Protein AF-A0A7S0JH85-F1 (afdb_monomer)

Organism: NCBI:txid127549

Structure (mmCIF, N/CA/C/O backbone):
data_AF-A0A7S0JH85-F1
#
_entry.id   AF-A0A7S0JH85-F1
#
loop_
_atom_site.group_PDB
_atom_site.id
_atom_site.type_symbol
_atom_site.label_atom_id
_atom_site.label_alt_id
_atom_site.label_comp_id
_atom_site.label_asym_id
_atom_site.label_entity_id
_atom_site.label_seq_id
_atom_site.pdbx_PDB_ins_code
_atom_site.Cartn_x
_atom_site.Cartn_y
_atom_site.Cartn_z
_atom_site.occupancy
_atom_site.B_iso_or_equiv
_atom_site.auth_seq_id
_atom_site.auth_comp_id
_atom_site.auth_asym_id
_atom_site.auth_atom_id
_atom_site.pdbx_PDB_model_num
ATOM 1 N N . ARG A 1 1 ? -3.387 9.443 14.730 1.00 64.81 1 ARG A N 1
ATOM 2 C CA . ARG A 1 1 ? -4.114 9.733 15.995 1.00 64.81 1 ARG A CA 1
ATOM 3 C C . ARG A 1 1 ? -5.552 10.232 15.793 1.00 64.81 1 ARG A C 1
ATOM 5 O O . ARG A 1 1 ? -6.360 9.932 16.650 1.00 64.81 1 ARG A O 1
ATOM 12 N N . HIS A 1 2 ? -5.902 10.907 14.689 1.00 88.00 2 HIS A N 1
ATOM 13 C CA . HIS A 1 2 ? -7.275 11.400 14.441 1.00 88.00 2 HIS A CA 1
ATOM 14 C C . HIS A 1 2 ? -8.181 10.456 13.622 1.00 88.00 2 HIS A C 1
ATOM 16 O O . HIS A 1 2 ? -9.340 10.767 13.388 1.00 88.00 2 HIS A O 1
ATOM 22 N N . SER A 1 3 ? -7.652 9.319 13.161 1.00 89.62 3 SER A N 1
ATOM 23 C CA . SER A 1 3 ? -8.393 8.359 12.336 1.00 89.62 3 SER A CA 1
ATOM 24 C C . SER A 1 3 ? -9.343 7.505 13.185 1.00 89.62 3 SER A C 1
ATOM 26 O O . SER A 1 3 ? -8.912 6.904 14.175 1.00 89.62 3 SER A O 1
ATOM 28 N N . THR A 1 4 ? -10.602 7.448 12.749 1.00 94.06 4 THR A N 1
ATOM 29 C CA . THR A 1 4 ? -11.717 6.650 13.294 1.00 94.06 4 THR A CA 1
ATOM 30 C C . THR A 1 4 ? -12.152 5.597 12.272 1.00 94.06 4 THR A C 1
ATOM 32 O O . THR A 1 4 ? -11.735 5.679 11.121 1.00 94.06 4 THR A O 1
ATOM 35 N N . SER A 1 5 ? -13.047 4.676 12.631 1.00 95.12 5 SER A N 1
ATOM 36 C CA . SER A 1 5 ? -13.621 3.682 11.705 1.00 95.12 5 SER A CA 1
ATOM 37 C C . SER A 1 5 ? -14.333 4.282 10.483 1.00 95.12 5 SER A C 1
ATOM 39 O O . SER A 1 5 ? -14.427 3.643 9.442 1.00 95.12 5 SER A O 1
ATOM 41 N N . ARG A 1 6 ? -14.770 5.547 10.553 1.00 94.88 6 ARG A N 1
ATOM 42 C CA . ARG A 1 6 ? -15.399 6.274 9.429 1.00 94.88 6 ARG A CA 1
ATOM 43 C C . ARG A 1 6 ? -14.427 7.139 8.626 1.00 94.88 6 ARG A C 1
ATOM 45 O O . ARG A 1 6 ? -14.852 7.956 7.812 1.00 94.88 6 ARG A O 1
ATOM 52 N N . SER A 1 7 ? -13.131 7.037 8.900 1.00 96.06 7 SER A N 1
ATOM 53 C CA . SER A 1 7 ? -12.107 7.784 8.175 1.00 96.06 7 SER A CA 1
ATOM 54 C C . SER A 1 7 ? -11.662 7.028 6.922 1.00 96.06 7 SER A C 1
ATOM 56 O O . SER A 1 7 ? -11.563 5.805 6.933 1.00 96.06 7 SER A O 1
ATOM 58 N N . LEU A 1 8 ? -11.317 7.773 5.871 1.00 95.75 8 LEU A N 1
ATOM 59 C CA . LEU A 1 8 ? -10.514 7.282 4.752 1.00 95.75 8 LEU A CA 1
ATOM 60 C C . LEU A 1 8 ? -9.065 7.714 4.985 1.00 95.75 8 LEU A C 1
ATOM 62 O O . LEU A 1 8 ? -8.795 8.898 5.187 1.00 95.75 8 LEU A O 1
ATOM 66 N N . CYS A 1 9 ? -8.139 6.764 5.004 1.00 95.12 9 CYS A N 1
ATOM 67 C CA . CYS A 1 9 ? -6.714 7.015 5.192 1.00 95.12 9 CYS A CA 1
ATOM 68 C C . CYS A 1 9 ? -5.967 6.704 3.896 1.00 95.12 9 CYS A C 1
ATOM 70 O O . CYS A 1 9 ? -5.979 5.567 3.434 1.00 95.12 9 CYS A O 1
ATOM 72 N N . LEU A 1 10 ? -5.313 7.717 3.330 1.00 94.38 10 LEU A N 1
ATOM 73 C CA . LEU A 1 10 ? -4.446 7.575 2.165 1.00 94.38 10 LEU A CA 1
ATOM 74 C C . LEU A 1 10 ? -2.996 7.605 2.643 1.00 94.38 10 LEU A C 1
ATOM 76 O O . LEU A 1 10 ? -2.580 8.558 3.305 1.00 94.38 10 LEU A O 1
ATOM 80 N N . VAL A 1 11 ? -2.252 6.548 2.346 1.00 92.19 11 VAL A N 1
ATOM 81 C CA . VAL A 1 11 ? -0.827 6.424 2.650 1.00 92.19 11 VAL A CA 1
ATOM 82 C C . VAL A 1 11 ? -0.106 6.292 1.322 1.00 92.19 11 VAL A C 1
ATOM 84 O O . VAL A 1 11 ? -0.283 5.296 0.630 1.00 92.19 11 VAL A O 1
ATOM 87 N N . ASP A 1 12 ? 0.692 7.289 0.967 1.00 89.75 12 ASP A N 1
ATOM 88 C CA . ASP A 1 12 ? 1.461 7.286 -0.274 1.00 89.75 12 ASP A CA 1
ATOM 89 C C . ASP A 1 12 ? 2.948 7.462 0.031 1.00 89.75 12 ASP A C 1
ATOM 91 O O . ASP A 1 12 ? 3.313 8.250 0.908 1.00 89.75 12 ASP A O 1
ATOM 95 N N . GLU A 1 13 ? 3.783 6.672 -0.644 1.00 76.38 13 GLU A N 1
ATOM 96 C CA . GLU A 1 13 ? 5.252 6.712 -0.586 1.00 76.38 13 GLU A CA 1
ATOM 97 C C . GLU A 1 13 ? 5.838 6.893 0.828 1.00 76.38 13 GLU A C 1
ATOM 99 O O . GLU A 1 13 ? 6.707 7.727 1.109 1.00 76.38 13 GLU A O 1
ATOM 104 N N . PHE A 1 14 ? 5.341 6.075 1.749 1.00 72.75 14 PHE A N 1
ATOM 105 C CA . PHE A 1 14 ? 5.703 6.129 3.157 1.00 72.75 14 PHE A CA 1
ATOM 106 C C . PHE A 1 14 ? 7.196 5.835 3.381 1.00 72.75 14 PHE A C 1
ATOM 108 O O . PHE A 1 14 ? 7.722 4.847 2.878 1.00 72.75 14 PHE A O 1
ATOM 115 N N . GLY A 1 15 ? 7.884 6.669 4.169 1.00 65.06 15 GLY A N 1
ATOM 116 C CA . GLY A 1 15 ? 9.305 6.470 4.492 1.00 65.06 15 GLY A CA 1
ATOM 117 C C . GLY A 1 15 ? 10.301 7.032 3.470 1.00 65.06 15 GLY A C 1
ATOM 118 O O . GLY A 1 15 ? 11.495 6.744 3.581 1.00 65.06 15 GLY A O 1
ATOM 119 N N . LYS A 1 16 ? 9.856 7.863 2.514 1.00 74.25 16 LYS A N 1
ATOM 120 C CA . LYS A 1 16 ? 10.759 8.652 1.656 1.00 74.25 16 LYS A CA 1
ATOM 121 C C . LYS A 1 16 ? 11.847 9.353 2.484 1.00 74.25 16 LYS A C 1
ATOM 123 O O . LYS A 1 16 ? 11.552 10.010 3.477 1.00 74.25 16 LYS A O 1
ATOM 128 N N . GLY A 1 17 ? 13.108 9.203 2.069 1.00 74.75 17 GLY A N 1
ATOM 129 C CA . GLY A 1 17 ? 14.274 9.788 2.748 1.00 74.75 17 GLY A CA 1
ATOM 130 C C . GLY A 1 17 ? 14.852 8.962 3.906 1.00 74.75 17 GLY A C 1
ATOM 131 O O . GLY A 1 17 ? 15.820 9.398 4.522 1.00 74.75 17 GLY A O 1
ATOM 132 N N . THR A 1 18 ? 14.302 7.778 4.190 1.00 80.25 18 THR A N 1
ATOM 133 C CA . THR A 1 18 ? 14.848 6.822 5.173 1.00 80.25 18 THR A CA 1
ATOM 134 C C . THR A 1 18 ? 15.482 5.630 4.446 1.00 80.25 18 THR A C 1
ATOM 136 O O . THR A 1 18 ? 15.226 5.416 3.260 1.00 80.25 18 THR A O 1
ATOM 139 N N . ASN A 1 19 ? 16.307 4.833 5.132 1.00 87.06 19 ASN A N 1
ATOM 140 C CA . ASN A 1 19 ? 16.777 3.559 4.591 1.00 87.06 19 ASN A CA 1
ATOM 141 C C . ASN A 1 19 ? 15.581 2.644 4.252 1.00 87.06 19 ASN A C 1
ATOM 143 O O . ASN A 1 19 ? 14.567 2.649 4.952 1.00 87.06 19 ASN A O 1
ATOM 147 N N . ALA A 1 20 ? 15.703 1.830 3.202 1.00 85.88 20 ALA A N 1
ATOM 148 C CA . ALA A 1 20 ? 14.630 0.965 2.714 1.00 85.88 20 ALA A CA 1
ATOM 149 C C . ALA A 1 20 ? 14.095 0.016 3.801 1.00 85.88 20 ALA A C 1
ATOM 151 O O . ALA A 1 20 ? 12.885 -0.146 3.938 1.00 85.88 20 ALA A O 1
ATOM 152 N N . GLN A 1 21 ? 14.982 -0.558 4.621 1.00 88.75 21 GLN A N 1
ATOM 153 C CA . GLN A 1 21 ? 14.594 -1.451 5.721 1.00 88.75 21 GLN A CA 1
ATOM 154 C C . GLN A 1 21 ? 13.742 -0.744 6.783 1.00 88.75 21 GLN A C 1
ATOM 156 O O . GLN A 1 21 ? 12.753 -1.303 7.265 1.00 88.75 21 GLN A O 1
ATOM 161 N N . ASP A 1 22 ? 14.080 0.502 7.107 1.00 90.00 22 ASP A N 1
ATOM 162 C CA . ASP A 1 22 ? 13.313 1.307 8.056 1.00 90.00 22 ASP A CA 1
ATOM 163 C C . ASP A 1 22 ? 11.961 1.701 7.453 1.00 90.00 22 ASP A C 1
ATOM 165 O O . ASP A 1 22 ? 10.935 1.611 8.127 1.00 90.00 22 ASP A O 1
A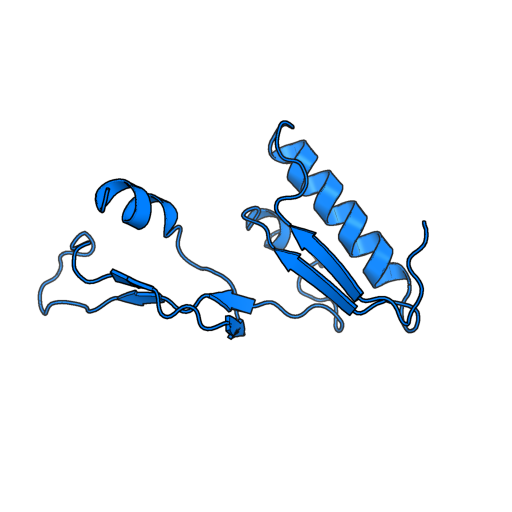TOM 169 N N . GLY A 1 23 ? 11.934 2.058 6.164 1.00 90.94 23 GLY A N 1
ATOM 170 C CA . GLY A 1 23 ? 10.705 2.346 5.421 1.00 90.94 23 GLY A CA 1
ATOM 171 C C . GLY A 1 23 ? 9.732 1.163 5.413 1.00 90.94 23 GLY A C 1
ATOM 172 O O . GLY A 1 23 ? 8.562 1.328 5.771 1.00 90.94 23 GLY A O 1
ATOM 173 N N . ILE A 1 24 ? 10.225 -0.040 5.095 1.00 91.69 24 ILE A N 1
ATOM 174 C CA . ILE A 1 24 ? 9.452 -1.292 5.149 1.00 91.69 24 ILE A CA 1
ATOM 175 C C . ILE A 1 24 ? 8.922 -1.527 6.565 1.00 91.69 24 ILE A C 1
ATOM 177 O O . ILE A 1 24 ? 7.728 -1.771 6.746 1.00 91.69 24 ILE A O 1
ATOM 181 N N . SER A 1 25 ? 9.790 -1.427 7.574 1.00 91.50 25 SER A N 1
ATOM 182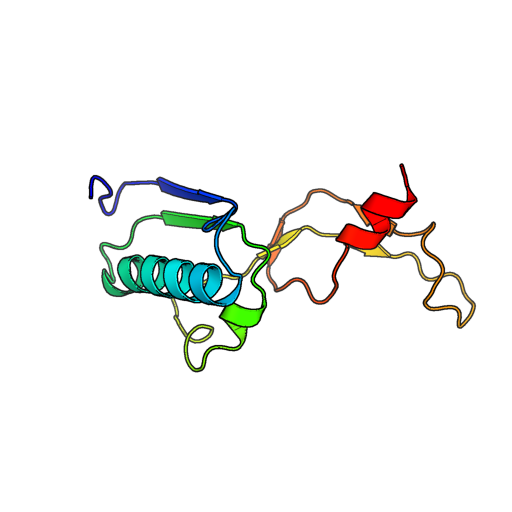 C CA . SER A 1 25 ? 9.433 -1.685 8.973 1.00 91.50 25 SER A CA 1
ATOM 183 C C . SER A 1 25 ? 8.364 -0.717 9.476 1.00 91.50 25 SER A C 1
ATOM 185 O O . SER A 1 25 ? 7.397 -1.127 10.123 1.00 91.50 25 SER A O 1
ATOM 187 N N . MET A 1 26 ? 8.497 0.565 9.141 1.00 91.62 26 MET A N 1
ATOM 188 C CA . MET A 1 26 ? 7.555 1.603 9.539 1.00 91.62 26 MET A CA 1
ATOM 189 C C . MET A 1 26 ? 6.204 1.411 8.838 1.00 91.62 26 MET A C 1
ATOM 191 O O . MET A 1 26 ? 5.162 1.519 9.489 1.00 91.62 26 MET A O 1
ATOM 195 N N . LEU A 1 27 ? 6.198 1.093 7.536 1.00 92.69 27 LEU A N 1
ATOM 196 C CA . LEU A 1 27 ? 4.966 0.817 6.791 1.00 92.69 27 LEU A CA 1
ATOM 197 C C . LEU A 1 27 ? 4.263 -0.434 7.330 1.00 92.69 27 LEU A C 1
ATOM 199 O O . LEU A 1 27 ? 3.058 -0.402 7.578 1.00 92.69 27 LEU A O 1
ATOM 203 N N . HIS A 1 28 ? 5.014 -1.507 7.584 1.00 93.38 28 HIS A N 1
ATOM 204 C CA . HIS A 1 28 ? 4.499 -2.734 8.187 1.00 93.38 28 HIS A CA 1
ATOM 205 C C . HIS A 1 28 ? 3.848 -2.467 9.547 1.00 93.38 28 HIS A C 1
ATOM 207 O O . HIS A 1 28 ? 2.719 -2.894 9.793 1.00 93.38 28 HIS A O 1
ATOM 213 N N . ALA A 1 29 ? 4.525 -1.722 10.424 1.00 93.25 29 ALA A N 1
ATOM 214 C CA . ALA A 1 29 ? 3.984 -1.340 11.724 1.00 93.25 29 ALA A CA 1
ATOM 215 C C . ALA A 1 29 ? 2.718 -0.476 11.588 1.00 93.25 29 ALA A C 1
ATOM 217 O O . ALA A 1 29 ? 1.742 -0.696 12.303 1.00 93.25 29 ALA A O 1
ATOM 218 N N . CYS A 1 30 ? 2.706 0.468 10.644 1.00 93.44 30 CYS A N 1
ATOM 219 C CA . CYS A 1 30 ? 1.561 1.333 10.370 1.00 93.44 30 CYS A CA 1
ATOM 220 C C . CYS A 1 30 ? 0.330 0.534 9.911 1.00 93.44 30 CYS A C 1
ATOM 222 O O . CYS A 1 30 ? -0.758 0.697 10.464 1.00 93.44 30 CYS A O 1
ATOM 224 N N . LEU A 1 31 ? 0.497 -0.371 8.944 1.00 94.19 31 LEU A N 1
ATOM 225 C CA . LEU A 1 31 ? -0.599 -1.191 8.427 1.00 94.19 31 LEU A CA 1
ATOM 226 C C . LEU A 1 31 ? -1.108 -2.180 9.477 1.00 94.19 31 LEU A C 1
ATOM 228 O O . LEU A 1 31 ? -2.317 -2.281 9.671 1.00 94.19 31 LEU A O 1
ATOM 232 N N . ASN A 1 32 ? -0.213 -2.827 10.229 1.00 93.75 32 ASN A N 1
ATOM 233 C CA . ASN A 1 32 ? -0.616 -3.686 11.346 1.00 93.75 32 ASN A CA 1
ATOM 234 C C . ASN A 1 32 ? -1.353 -2.914 12.444 1.00 93.75 32 ASN A C 1
ATOM 236 O O . ASN A 1 32 ? -2.281 -3.449 13.045 1.00 93.75 32 ASN A O 1
ATOM 240 N N . HIS A 1 33 ? -0.995 -1.651 12.690 1.00 94.00 33 HIS A N 1
ATOM 241 C CA . HIS A 1 33 ? -1.723 -0.800 13.631 1.00 94.00 33 HIS A CA 1
ATOM 242 C C . HIS A 1 33 ? -3.164 -0.525 13.183 1.00 94.00 33 HIS A C 1
ATOM 244 O O . HIS A 1 33 ? -4.046 -0.374 14.027 1.00 94.00 33 HIS A O 1
ATOM 250 N N . PHE A 1 34 ? -3.428 -0.436 11.878 1.00 94.69 34 PHE A N 1
ATOM 251 C CA . PHE A 1 34 ? -4.795 -0.313 11.365 1.00 94.69 34 PHE A CA 1
ATOM 252 C C . PHE A 1 34 ? -5.532 -1.651 11.394 1.00 94.69 34 PHE A C 1
ATOM 254 O O . PHE A 1 34 ? -6.607 -1.721 11.983 1.00 94.69 34 PHE A O 1
ATOM 261 N N . LEU A 1 35 ? -4.922 -2.711 10.859 1.00 92.81 35 LEU A N 1
ATOM 262 C CA . LEU A 1 35 ? -5.495 -4.062 10.841 1.00 92.81 35 LEU A CA 1
ATOM 263 C C . LEU A 1 35 ? -5.835 -4.567 12.252 1.00 92.81 35 LEU A C 1
ATOM 26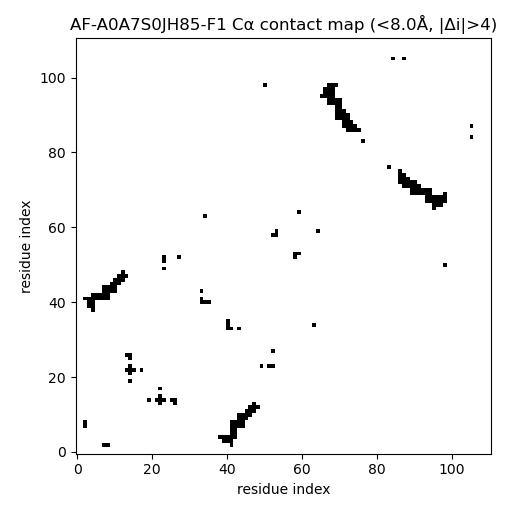5 O O . LEU A 1 35 ? -6.885 -5.163 12.471 1.00 92.81 35 LEU A O 1
ATOM 269 N N . GLY A 1 36 ? -4.991 -4.261 13.241 1.00 92.81 36 GLY A N 1
ATOM 270 C CA . GLY A 1 36 ? -5.209 -4.618 14.644 1.00 92.81 36 GLY A CA 1
ATOM 271 C C . GLY A 1 36 ? -6.426 -3.954 15.297 1.00 92.81 36 GLY A C 1
ATOM 272 O O . GLY A 1 36 ? -6.773 -4.313 16.420 1.00 92.81 36 GLY A O 1
ATOM 273 N N . ARG A 1 37 ? -7.094 -3.005 14.626 1.00 93.38 37 ARG A N 1
ATOM 274 C CA . ARG A 1 37 ? -8.350 -2.406 15.107 1.00 93.38 37 ARG A CA 1
ATOM 275 C C . ARG A 1 37 ? -9.582 -3.255 14.799 1.00 93.38 37 ARG A C 1
ATOM 277 O O . ARG A 1 37 ? -10.653 -2.931 15.304 1.00 93.38 37 ARG A O 1
ATOM 284 N N . GLY A 1 38 ? -9.450 -4.316 13.999 1.00 92.00 38 GLY A N 1
ATOM 285 C CA . GLY A 1 38 ? -10.559 -5.210 13.665 1.00 92.00 38 GLY A CA 1
ATOM 286 C C . GLY A 1 38 ? -11.698 -4.458 12.981 1.00 92.00 38 GLY A C 1
ATOM 287 O O . GLY A 1 38 ? -11.482 -3.820 11.954 1.00 92.00 38 GLY A O 1
ATOM 288 N N . ASP A 1 39 ? -12.894 -4.509 13.558 1.00 91.94 39 ASP A N 1
ATOM 289 C CA . ASP A 1 39 ? -14.089 -3.856 13.003 1.00 91.94 39 ASP A CA 1
ATOM 290 C C . ASP A 1 39 ? -14.014 -2.319 13.050 1.00 91.94 39 ASP A C 1
ATOM 292 O O . ASP A 1 39 ? -14.706 -1.635 12.301 1.00 91.94 39 ASP A O 1
ATOM 296 N N . GLU A 1 40 ? -13.122 -1.761 13.875 1.00 94.50 40 GLU A N 1
ATOM 297 C CA . GLU A 1 40 ? -12.868 -0.319 13.941 1.00 94.50 40 GLU A CA 1
ATOM 298 C C . GLU A 1 40 ? -11.751 0.139 12.981 1.00 94.50 40 GLU A C 1
ATOM 300 O O . GLU A 1 40 ? -11.260 1.276 13.063 1.00 94.50 40 GLU A O 1
ATOM 305 N N . CYS A 1 41 ? -11.300 -0.742 12.083 1.00 94.25 41 CYS A N 1
ATOM 306 C CA . CYS A 1 41 ? -10.324 -0.400 11.058 1.00 94.25 41 CYS A CA 1
ATOM 307 C C . CYS A 1 41 ? -10.949 0.577 10.038 1.00 94.25 41 CYS A C 1
ATOM 309 O O . CYS A 1 41 ? -12.001 0.283 9.471 1.00 94.25 41 CYS A O 1
ATOM 311 N N . PRO A 1 42 ? -10.334 1.749 9.788 1.00 95.44 42 PRO A N 1
ATOM 312 C CA . PRO A 1 42 ? -10.762 2.634 8.707 1.00 95.44 42 PRO A CA 1
ATOM 313 C C . PRO A 1 42 ? -10.537 1.988 7.336 1.00 95.44 42 PRO A C 1
ATOM 315 O O . PRO A 1 42 ? -9.746 1.058 7.188 1.00 95.44 42 PRO A O 1
ATOM 318 N N . ILE A 1 43 ? -11.113 2.585 6.293 1.00 95.31 43 ILE A N 1
ATOM 319 C CA . ILE A 1 43 ? -10.679 2.286 4.926 1.00 95.31 43 ILE A CA 1
ATOM 320 C C . ILE A 1 43 ? -9.274 2.871 4.746 1.00 95.31 43 ILE A C 1
ATOM 322 O O . ILE A 1 43 ? -9.080 4.084 4.875 1.00 95.31 43 ILE A O 1
ATOM 326 N N . VAL A 1 44 ? -8.295 2.017 4.448 1.00 95.50 44 VAL A N 1
ATOM 327 C CA . VAL A 1 44 ? -6.905 2.414 4.197 1.00 95.50 44 VAL A CA 1
ATOM 328 C C . VAL A 1 44 ? -6.533 2.071 2.761 1.00 95.50 44 VAL A C 1
ATOM 330 O O . VAL A 1 44 ? -6.592 0.909 2.368 1.00 95.50 44 VAL A O 1
ATOM 333 N N . LEU A 1 45 ? -6.109 3.074 1.994 1.00 95.31 45 LEU A N 1
ATOM 334 C CA . LEU A 1 45 ? -5.447 2.881 0.708 1.00 95.31 45 LEU A CA 1
ATOM 335 C C . LEU A 1 45 ? -3.961 3.178 0.894 1.00 95.31 45 LEU A C 1
ATOM 337 O O . LEU A 1 45 ? -3.598 4.306 1.231 1.00 95.31 45 LEU A O 1
ATOM 341 N N . ALA A 1 46 ? -3.119 2.167 0.698 1.00 93.62 46 ALA A N 1
ATOM 342 C CA . ALA A 1 46 ? -1.674 2.288 0.831 1.00 93.62 46 ALA A CA 1
ATOM 343 C C . ALA A 1 46 ? -0.982 2.002 -0.504 1.00 93.62 46 ALA A C 1
ATOM 345 O O . ALA A 1 46 ? -1.044 0.884 -1.013 1.00 93.62 46 ALA A O 1
ATOM 346 N N . CYS A 1 47 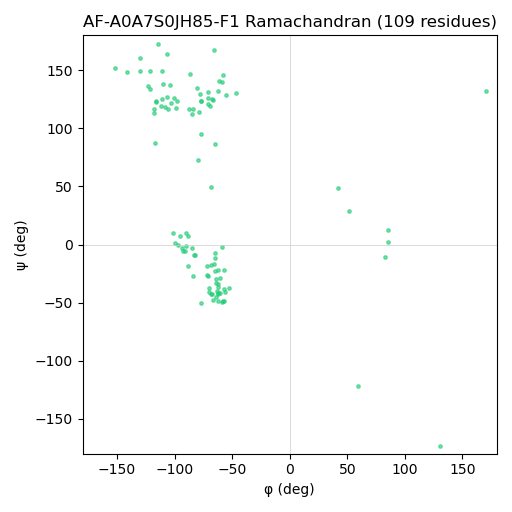? -0.304 3.010 -1.042 1.00 92.06 47 CYS A N 1
ATOM 347 C CA . CYS A 1 47 ? 0.518 2.923 -2.241 1.00 92.06 47 CYS A CA 1
ATOM 348 C C . CYS A 1 47 ? 1.991 2.827 -1.828 1.00 92.06 47 CYS A C 1
ATOM 350 O O . CYS A 1 47 ? 2.491 3.639 -1.046 1.00 92.06 47 CYS A O 1
ATOM 352 N N . THR A 1 48 ? 2.696 1.803 -2.310 1.00 89.81 48 THR A N 1
ATOM 353 C CA . THR A 1 48 ? 4.104 1.590 -1.965 1.00 89.81 48 THR A CA 1
ATOM 354 C C . THR A 1 48 ? 4.862 0.858 -3.065 1.00 89.81 48 THR A C 1
ATOM 356 O O . THR A 1 48 ? 4.298 0.034 -3.780 1.00 89.81 48 THR A O 1
ATOM 359 N N . HIS A 1 49 ? 6.166 1.123 -3.144 1.00 88.00 49 HIS A N 1
ATOM 360 C CA . HIS A 1 49 ? 7.117 0.350 -3.944 1.00 88.00 49 HIS A CA 1
ATOM 361 C C . HIS A 1 49 ? 7.771 -0.797 -3.154 1.00 88.00 49 HIS A C 1
ATOM 363 O O . HIS A 1 49 ? 8.501 -1.599 -3.731 1.00 88.00 49 HIS A O 1
ATOM 369 N N . PHE A 1 50 ? 7.506 -0.906 -1.848 1.00 88.56 50 PHE A N 1
ATOM 370 C CA . PHE A 1 50 ? 8.084 -1.927 -0.975 1.00 88.56 50 PHE A CA 1
ATOM 371 C C . PHE A 1 50 ? 7.369 -3.273 -1.114 1.00 88.56 50 PHE A C 1
ATOM 373 O O . PHE A 1 50 ? 6.632 -3.710 -0.227 1.00 88.56 50 PHE A O 1
ATOM 380 N N . THR A 1 51 ? 7.592 -3.954 -2.235 1.00 87.62 51 THR A N 1
ATOM 381 C CA . THR A 1 51 ? 7.041 -5.299 -2.480 1.00 87.62 51 THR A CA 1
ATOM 382 C C . THR A 1 51 ? 7.556 -6.336 -1.474 1.00 87.62 51 THR A C 1
ATOM 384 O O . THR A 1 51 ? 6.883 -7.330 -1.203 1.00 87.62 51 THR A O 1
ATOM 387 N N . GLU A 1 52 ? 8.699 -6.091 -0.831 1.00 89.12 52 GLU A N 1
ATOM 388 C CA . GLU A 1 52 ? 9.272 -6.922 0.230 1.00 89.12 52 GLU A CA 1
ATOM 389 C C . GLU A 1 52 ? 8.351 -7.047 1.445 1.00 89.12 52 GLU A C 1
ATOM 391 O O . GLU A 1 52 ? 8.359 -8.086 2.107 1.00 89.12 52 GLU A O 1
ATOM 396 N N . LEU A 1 53 ? 7.509 -6.041 1.701 1.00 89.50 53 LEU A N 1
ATOM 397 C CA . LEU A 1 53 ? 6.473 -6.079 2.735 1.00 89.50 53 LEU A CA 1
ATOM 398 C C . LEU A 1 53 ? 5.588 -7.327 2.594 1.00 89.50 53 LEU A C 1
ATOM 400 O O . LEU A 1 53 ? 5.205 -7.963 3.574 1.00 89.50 53 LEU A O 1
ATOM 404 N N . LEU A 1 54 ? 5.306 -7.711 1.351 1.00 88.62 54 LEU A N 1
ATOM 405 C CA . LEU A 1 54 ? 4.457 -8.841 1.008 1.00 88.62 54 LEU A CA 1
ATOM 406 C C . LEU A 1 54 ? 5.126 -10.195 1.302 1.00 88.62 54 LEU A C 1
ATOM 408 O O . LEU A 1 54 ? 4.440 -11.211 1.419 1.00 88.62 54 LEU A O 1
ATOM 412 N N . ARG A 1 55 ? 6.454 -10.227 1.452 1.00 90.06 55 ARG A N 1
ATOM 413 C CA . ARG A 1 55 ? 7.215 -11.432 1.816 1.00 90.06 55 ARG A CA 1
ATOM 414 C C . ARG A 1 55 ? 7.231 -11.684 3.326 1.00 90.06 55 ARG A C 1
ATOM 416 O O . ARG A 1 55 ? 7.668 -12.753 3.747 1.00 90.06 55 ARG A O 1
ATOM 423 N N . ILE A 1 56 ? 6.743 -10.742 4.139 1.00 90.75 56 ILE A N 1
ATOM 424 C CA . ILE A 1 56 ? 6.673 -10.905 5.593 1.00 90.75 56 ILE A CA 1
ATOM 425 C C . ILE A 1 56 ? 5.660 -12.016 5.936 1.00 90.75 56 ILE A C 1
ATOM 427 O O . ILE A 1 56 ? 4.493 -11.939 5.527 1.00 90.75 56 ILE A O 1
ATOM 431 N N . PRO A 1 57 ? 6.066 -13.057 6.691 1.00 90.25 57 PRO A N 1
ATOM 432 C CA . PRO A 1 57 ? 5.184 -14.163 7.040 1.00 90.25 57 PRO A CA 1
ATOM 433 C C . PRO A 1 57 ? 3.899 -13.692 7.726 1.00 90.25 57 PRO A C 1
ATOM 435 O O . PRO A 1 57 ? 3.929 -12.948 8.699 1.00 90.25 57 PRO A O 1
ATOM 438 N N . GLY A 1 58 ? 2.753 -14.151 7.219 1.00 87.12 58 GLY A N 1
ATOM 439 C CA . GLY A 1 58 ? 1.441 -13.842 7.795 1.00 87.12 58 GLY A CA 1
ATOM 440 C C . GLY A 1 58 ? 0.843 -12.495 7.380 1.00 87.12 58 GLY A C 1
ATOM 441 O O . GLY A 1 58 ? -0.355 -12.307 7.580 1.00 87.12 58 GLY A O 1
ATOM 442 N N . PHE A 1 59 ? 1.604 -11.605 6.733 1.00 89.81 59 PHE A N 1
ATOM 443 C CA . PHE A 1 59 ? 1.087 -10.302 6.303 1.00 89.81 59 PHE A CA 1
ATOM 444 C C . PHE A 1 59 ? 0.010 -10.436 5.213 1.00 89.81 59 PHE A C 1
ATOM 446 O O . PHE A 1 59 ? -1.092 -9.919 5.360 1.00 89.81 59 PHE A O 1
ATOM 453 N N . LYS A 1 60 ? 0.258 -11.242 4.170 1.00 87.12 60 LYS A N 1
ATOM 454 C CA . LYS A 1 60 ? -0.724 -11.507 3.095 1.00 87.12 60 LYS A CA 1
ATOM 455 C C . LYS A 1 60 ? -1.978 -12.271 3.533 1.00 87.12 60 LYS A C 1
ATOM 457 O O . LYS A 1 60 ? -2.945 -12.328 2.787 1.00 87.12 60 LYS A O 1
ATOM 462 N N . ARG A 1 61 ? -1.957 -12.928 4.698 1.00 85.50 61 ARG A N 1
ATOM 463 C CA . ARG A 1 61 ? -3.053 -13.811 5.147 1.00 85.50 61 ARG A CA 1
ATOM 464 C C . ARG A 1 61 ? -4.138 -13.067 5.929 1.00 85.50 61 ARG A C 1
ATOM 466 O O . ARG A 1 61 ? -5.015 -13.702 6.506 1.00 85.50 61 ARG A O 1
ATOM 473 N N . GLN A 1 62 ? -4.063 -11.741 5.977 1.00 87.69 62 GLN A N 1
ATOM 474 C CA . GLN A 1 62 ? -5.011 -10.906 6.698 1.00 87.69 62 GLN A CA 1
ATOM 475 C C . GLN A 1 62 ? -6.312 -10.790 5.887 1.00 87.69 62 GLN A C 1
ATOM 477 O O . GLN A 1 62 ? -6.266 -10.333 4.748 1.00 87.69 62 GLN A O 1
ATOM 482 N N . PRO A 1 63 ? -7.481 -11.158 6.442 1.00 87.56 63 PRO A N 1
ATOM 483 C CA . PRO A 1 63 ? -8.746 -11.168 5.697 1.00 87.56 63 PRO A CA 1
ATOM 484 C C . PRO A 1 63 ? -9.200 -9.772 5.247 1.00 87.56 63 PRO A C 1
ATOM 486 O O . PRO A 1 63 ? -9.957 -9.647 4.292 1.00 87.56 63 PRO A O 1
ATOM 489 N N . GLN A 1 64 ? -8.733 -8.726 5.931 1.00 89.00 64 GLN A N 1
ATOM 490 C CA . GLN A 1 64 ? -9.040 -7.327 5.630 1.00 89.00 64 GLN A CA 1
ATOM 491 C C . GLN A 1 64 ? -8.036 -6.684 4.655 1.00 89.00 64 GLN A C 1
ATOM 493 O O . GLN A 1 64 ? -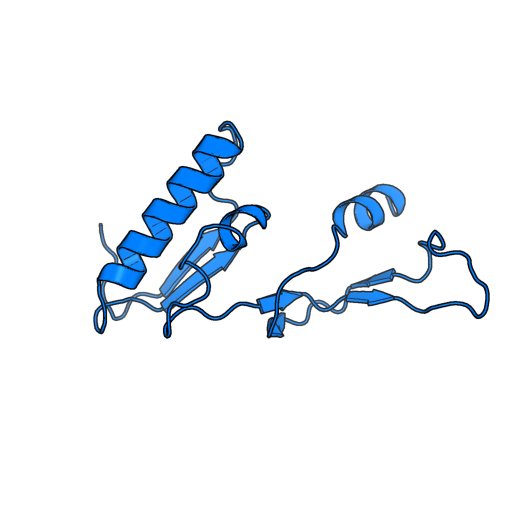8.177 -5.511 4.317 1.00 89.00 64 GLN A O 1
ATOM 498 N N . LEU A 1 65 ? -7.007 -7.421 4.217 1.00 92.12 65 LEU A N 1
ATOM 499 C CA . LEU A 1 65 ? -5.987 -6.920 3.300 1.00 92.12 65 LEU A CA 1
ATOM 500 C C . LEU A 1 65 ? -6.305 -7.363 1.870 1.00 92.12 65 LEU A C 1
ATOM 502 O O . LEU A 1 65 ? -6.288 -8.551 1.556 1.00 92.12 65 LEU A O 1
ATOM 506 N N . ALA A 1 66 ? -6.535 -6.392 0.991 1.00 93.62 66 ALA A N 1
ATOM 507 C CA . ALA A 1 66 ? -6.641 -6.609 -0.445 1.00 93.62 66 ALA A CA 1
ATOM 508 C C . ALA A 1 66 ? -5.426 -6.001 -1.152 1.00 93.62 66 ALA A C 1
ATOM 510 O O . ALA A 1 66 ? -4.996 -4.896 -0.824 1.00 93.62 66 ALA A O 1
ATOM 511 N N . LEU A 1 67 ? -4.884 -6.725 -2.130 1.00 93.38 67 LEU A N 1
ATOM 512 C CA . LEU A 1 67 ? -3.768 -6.267 -2.953 1.00 93.38 67 LEU A CA 1
ATOM 513 C C . LEU A 1 67 ? -4.295 -5.850 -4.321 1.00 93.38 67 LEU A C 1
ATOM 515 O O . LEU A 1 67 ? -5.167 -6.505 -4.901 1.00 93.38 67 LEU A O 1
ATOM 519 N N . SER A 1 68 ? -3.800 -4.728 -4.822 1.00 93.25 68 SER A N 1
ATOM 520 C CA . SER A 1 68 ? -4.112 -4.241 -6.160 1.00 93.25 68 SER A CA 1
ATOM 521 C C . SER A 1 68 ? -2.869 -3.642 -6.792 1.00 93.25 68 SER A C 1
ATOM 523 O O . SER A 1 68 ? -2.024 -3.065 -6.108 1.00 93.25 68 SER A O 1
ATOM 525 N N . THR A 1 69 ? -2.784 -3.762 -8.109 1.00 92.50 69 THR A N 1
ATOM 526 C CA . THR A 1 69 ? -1.714 -3.198 -8.927 1.00 92.50 69 THR A CA 1
ATOM 527 C C . THR A 1 69 ? -2.307 -2.424 -10.099 1.00 92.50 69 THR A C 1
ATOM 529 O O . THR A 1 69 ? -3.473 -2.611 -10.458 1.00 92.50 69 THR A O 1
ATOM 532 N N . MET A 1 70 ? -1.519 -1.536 -10.699 1.00 91.56 70 MET A N 1
ATOM 533 C CA . MET A 1 70 ? -1.918 -0.848 -11.923 1.00 91.56 70 MET A CA 1
ATOM 534 C C . MET A 1 70 ? -1.683 -1.757 -13.123 1.00 91.56 70 MET A C 1
ATOM 536 O O . MET A 1 70 ? -0.651 -2.415 -13.237 1.00 91.56 70 MET A O 1
ATOM 540 N N . GLN A 1 71 ? -2.668 -1.815 -14.010 1.00 89.94 71 GLN A N 1
ATOM 541 C CA . GLN A 1 71 ? -2.619 -2.657 -15.188 1.00 89.94 71 GLN A CA 1
ATOM 542 C C . GLN A 1 71 ? -1.605 -2.109 -16.197 1.00 89.94 71 GLN A C 1
ATOM 544 O O . GLN A 1 71 ? -1.687 -0.954 -16.626 1.00 89.94 71 GLN A O 1
ATOM 549 N N . VAL A 1 72 ? -0.686 -2.986 -16.591 1.00 88.06 72 VAL A N 1
ATOM 550 C CA . VAL A 1 72 ? 0.291 -2.772 -17.655 1.00 88.06 72 VAL A CA 1
ATOM 551 C C . VAL A 1 72 ? 0.079 -3.866 -18.693 1.00 88.06 72 VAL A C 1
ATOM 553 O O . VAL A 1 72 ? -0.115 -5.030 -18.342 1.00 88.06 72 VAL A O 1
ATOM 556 N N . MET A 1 73 ? 0.053 -3.483 -19.963 1.00 84.00 73 MET A N 1
ATOM 557 C CA . MET A 1 73 ? -0.039 -4.407 -21.086 1.00 84.00 73 MET A CA 1
ATOM 558 C C . MET A 1 73 ? 1.322 -4.465 -21.769 1.00 84.00 73 MET A C 1
ATOM 560 O O . MET A 1 73 ? 1.868 -3.426 -22.120 1.00 84.00 73 MET A O 1
ATOM 564 N N . GLN A 1 74 ? 1.849 -5.670 -21.945 1.00 76.94 74 GLN A N 1
ATOM 565 C CA . GLN A 1 74 ? 3.035 -5.929 -22.755 1.00 76.94 74 GLN A CA 1
ATOM 566 C C . GLN A 1 74 ? 2.559 -6.636 -24.021 1.00 76.94 74 GLN A C 1
ATOM 568 O O . GLN A 1 74 ? 1.947 -7.706 -23.922 1.00 76.94 74 GLN A O 1
ATOM 573 N N . GLN A 1 75 ? 2.770 -6.047 -2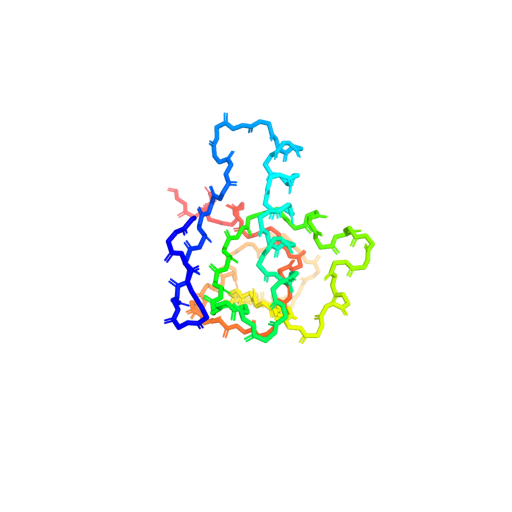5.196 1.00 67.69 75 GLN A N 1
ATOM 574 C CA . GLN A 1 75 ? 2.602 -6.805 -26.435 1.00 67.69 75 GLN A CA 1
ATOM 575 C C . GLN A 1 75 ? 3.841 -7.689 -26.602 1.00 67.69 75 GLN A C 1
ATOM 577 O O . GLN A 1 75 ? 4.967 -7.217 -26.537 1.00 67.69 75 GLN A O 1
ATOM 582 N N . LYS A 1 76 ? 3.646 -9.003 -26.726 1.00 58.25 76 LYS A N 1
ATOM 583 C CA . LYS A 1 76 ? 4.736 -9.892 -27.130 1.00 58.25 76 LYS A CA 1
ATOM 584 C C . LYS A 1 76 ? 4.784 -9.870 -28.649 1.00 58.25 76 LYS A C 1
ATOM 586 O O . LYS A 1 76 ? 3.846 -10.359 -29.279 1.00 58.25 76 LYS A O 1
ATOM 591 N N . ALA A 1 77 ? 5.840 -9.310 -29.228 1.00 55.28 77 ALA A N 1
ATOM 592 C CA . ALA A 1 77 ? 6.177 -9.610 -30.610 1.00 55.28 77 ALA A CA 1
ATOM 593 C C . ALA A 1 77 ? 6.470 -11.119 -30.731 1.00 55.28 77 ALA A C 1
ATOM 595 O O . ALA A 1 77 ? 7.073 -11.706 -29.833 1.00 55.28 77 ALA A O 1
ATOM 596 N N . ASP A 1 78 ? 6.024 -11.755 -31.818 1.00 51.84 78 ASP A N 1
ATOM 597 C CA . ASP A 1 78 ? 6.366 -13.144 -32.142 1.00 51.84 78 ASP A CA 1
ATOM 598 C C . ASP A 1 78 ? 7.881 -13.245 -32.415 1.00 51.84 78 ASP A C 1
ATOM 600 O O . ASP A 1 78 ? 8.352 -13.097 -33.542 1.00 51.84 78 ASP A O 1
ATOM 604 N N . GLY A 1 79 ? 8.657 -13.439 -31.354 1.00 55.22 79 GLY A N 1
ATOM 605 C CA . GLY A 1 79 ? 10.109 -13.566 -31.368 1.00 55.22 79 GLY A CA 1
ATOM 606 C C . GLY A 1 79 ? 10.635 -13.548 -29.936 1.00 55.22 79 GLY A C 1
ATOM 607 O O . GLY A 1 79 ? 10.223 -12.705 -29.148 1.00 55.22 79 GLY A O 1
ATOM 608 N N . ASP A 1 80 ? 11.507 -14.500 -29.599 1.00 50.25 80 ASP A N 1
ATOM 609 C CA . ASP A 1 80 ? 12.047 -14.769 -28.254 1.00 50.25 80 ASP A CA 1
ATOM 610 C C . ASP A 1 80 ? 12.984 -13.664 -27.720 1.00 50.25 80 ASP A C 1
ATOM 612 O O . ASP A 1 80 ? 14.093 -13.941 -27.263 1.00 50.25 80 ASP A O 1
ATOM 616 N N . ASP A 1 81 ? 12.570 -12.401 -27.780 1.00 53.97 81 ASP A N 1
ATOM 617 C CA . ASP A 1 81 ? 13.318 -11.285 -27.219 1.00 53.97 81 ASP A CA 1
ATOM 618 C C . ASP A 1 81 ? 12.498 -10.632 -26.099 1.00 53.97 81 ASP A C 1
ATOM 620 O O . ASP A 1 81 ? 11.732 -9.690 -26.300 1.00 53.97 81 ASP A O 1
ATOM 624 N N . GLU A 1 82 ? 12.654 -11.161 -24.878 1.00 53.81 82 GLU A N 1
ATOM 625 C CA . GLU A 1 82 ? 12.058 -10.625 -23.638 1.00 53.81 82 GLU A CA 1
ATOM 626 C C . GLU A 1 82 ? 12.484 -9.174 -23.329 1.00 53.81 82 GLU A C 1
ATOM 628 O O . GLU A 1 82 ? 12.022 -8.587 -22.350 1.00 53.81 82 GLU A O 1
ATOM 633 N N . THR A 1 83 ? 13.357 -8.577 -24.145 1.00 53.88 83 THR A N 1
ATOM 634 C CA . THR A 1 83 ? 13.883 -7.224 -23.948 1.00 53.88 83 THR A CA 1
ATOM 635 C C . THR A 1 83 ? 13.205 -6.142 -24.791 1.00 53.88 83 THR A C 1
ATOM 637 O O . THR A 1 83 ? 13.577 -4.972 -24.664 1.00 53.88 83 THR A O 1
ATOM 640 N N . ASN A 1 84 ? 12.194 -6.476 -25.607 1.00 55.16 84 ASN A N 1
ATOM 641 C CA . ASN A 1 84 ? 11.547 -5.482 -26.464 1.00 55.16 84 ASN A CA 1
ATOM 642 C C . ASN A 1 84 ? 10.579 -4.578 -25.673 1.00 55.16 84 ASN A C 1
ATOM 644 O O . ASN A 1 84 ? 9.431 -4.906 -25.381 1.00 55.16 84 ASN A O 1
ATOM 648 N N . LEU A 1 85 ? 11.122 -3.436 -25.270 1.00 57.56 85 LEU A N 1
ATOM 649 C CA . LEU A 1 85 ? 10.533 -2.410 -24.414 1.00 57.56 85 LEU A CA 1
ATOM 650 C C . LEU A 1 85 ? 9.412 -1.590 -25.047 1.00 57.56 85 LEU A C 1
ATOM 652 O O . LEU A 1 85 ? 8.562 -1.071 -24.317 1.00 57.56 85 LEU A O 1
ATOM 656 N N . ASP A 1 86 ? 9.437 -1.464 -26.375 1.00 60.38 86 ASP A N 1
ATOM 657 C CA . ASP A 1 86 ? 8.577 -0.560 -27.151 1.00 60.38 86 ASP A CA 1
ATOM 658 C C . ASP A 1 86 ? 7.084 -0.927 -27.067 1.00 60.38 86 ASP A C 1
ATOM 660 O O . ASP A 1 86 ? 6.212 -0.122 -27.393 1.00 60.38 86 ASP A O 1
ATOM 664 N N . ASP A 1 87 ? 6.784 -2.108 -26.531 1.00 72.12 87 ASP A N 1
ATOM 665 C CA . ASP A 1 87 ? 5.448 -2.685 -26.467 1.00 72.12 87 ASP A CA 1
ATOM 666 C C . ASP A 1 87 ? 4.773 -2.561 -25.083 1.00 72.12 87 ASP A C 1
ATOM 668 O O . ASP A 1 87 ? 3.724 -3.172 -24.834 1.00 72.12 87 ASP A O 1
ATOM 672 N N . THR A 1 88 ? 5.350 -1.781 -24.158 1.00 79.94 88 THR A N 1
ATOM 673 C CA . THR A 1 88 ? 4.778 -1.566 -22.814 1.00 79.94 88 THR A CA 1
ATOM 674 C C . THR A 1 88 ? 3.779 -0.407 -22.797 1.00 79.94 88 THR A C 1
ATOM 676 O O . THR A 1 88 ? 4.140 0.757 -22.954 1.00 79.94 88 THR A O 1
ATOM 679 N N . VAL A 1 89 ? 2.511 -0.703 -22.501 1.00 85.12 89 VAL A N 1
ATOM 680 C CA . VAL A 1 89 ? 1.425 0.284 -22.407 1.00 85.12 89 VAL A CA 1
ATOM 681 C C . VAL A 1 89 ? 0.862 0.348 -20.987 1.00 85.12 89 VAL A C 1
ATOM 683 O O . VAL A 1 89 ? 0.358 -0.640 -20.446 1.00 85.12 89 VAL A O 1
ATOM 686 N N . PHE A 1 90 ? 0.880 1.543 -20.394 1.00 87.81 90 PHE A N 1
ATOM 687 C CA . PHE A 1 90 ? 0.268 1.821 -19.093 1.00 87.81 90 PHE A CA 1
ATOM 688 C C . PHE A 1 90 ? -1.224 2.117 -19.266 1.00 87.81 90 PHE A C 1
ATOM 690 O O . PHE A 1 90 ? -1.602 3.102 -19.897 1.00 87.81 90 PHE A O 1
ATOM 697 N N . LEU A 1 91 ? -2.089 1.273 -18.697 1.00 89.75 91 LEU A N 1
ATOM 698 C CA . LEU A 1 91 ? -3.545 1.392 -18.866 1.00 89.75 91 LEU A CA 1
ATOM 699 C C . LEU A 1 91 ? -4.226 2.211 -17.758 1.00 89.75 91 LEU A C 1
ATOM 701 O O . LEU A 1 91 ? -5.429 2.449 -17.831 1.00 89.75 91 LEU A O 1
ATOM 705 N N . TYR A 1 92 ? -3.476 2.622 -16.727 1.00 88.62 92 TYR A N 1
ATOM 706 C CA . TYR A 1 92 ? -3.951 3.434 -15.591 1.00 88.62 92 TYR A CA 1
ATOM 707 C C . TYR A 1 92 ? -5.210 2.888 -14.898 1.00 88.62 92 TYR A C 1
ATOM 709 O O . TYR A 1 92 ? -6.006 3.630 -14.322 1.00 88.62 92 TYR A O 1
ATOM 717 N N . ARG A 1 93 ? -5.395 1.567 -14.943 1.00 91.56 93 ARG A N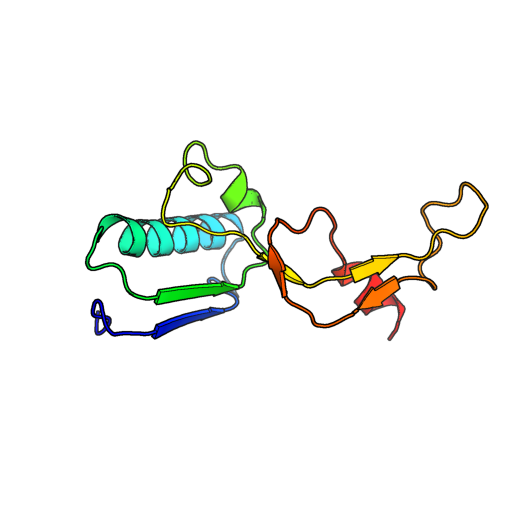 1
ATOM 718 C CA . ARG A 1 93 ? -6.526 0.870 -14.338 1.00 91.56 93 ARG A CA 1
ATOM 719 C C . ARG A 1 93 ? -6.047 0.041 -13.157 1.00 91.56 93 ARG A C 1
ATOM 721 O O . ARG A 1 93 ? -5.183 -0.812 -13.327 1.00 91.56 93 ARG A O 1
ATOM 728 N N . ALA A 1 94 ? -6.639 0.241 -11.983 1.00 91.25 94 ALA A N 1
ATOM 729 C CA . ALA A 1 94 ? -6.392 -0.633 -10.841 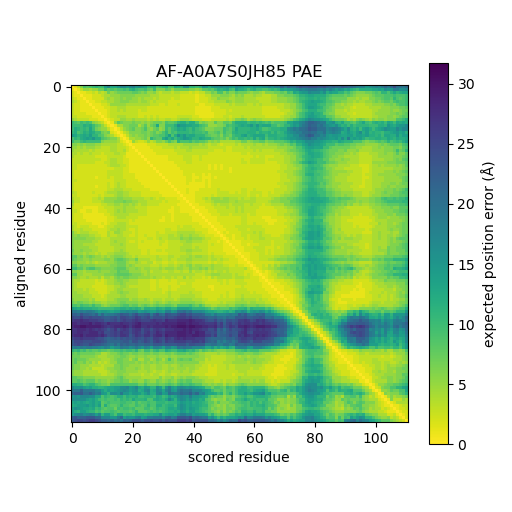1.00 91.25 94 ALA A CA 1
ATOM 730 C C . ALA A 1 94 ? -7.038 -2.010 -11.072 1.00 91.25 94 ALA A C 1
ATOM 732 O O . ALA A 1 94 ? -8.217 -2.098 -11.430 1.00 91.25 94 ALA A O 1
ATOM 733 N N . GLN A 1 95 ? -6.273 -3.074 -10.846 1.00 93.62 95 GLN A N 1
ATOM 734 C CA . GLN A 1 95 ? -6.734 -4.460 -10.896 1.00 93.62 95 GLN A CA 1
ATOM 735 C C . GLN A 1 95 ? -6.300 -5.222 -9.634 1.00 93.62 95 GLN A C 1
ATOM 737 O O . GLN A 1 95 ? -5.246 -4.909 -9.074 1.00 93.62 95 GLN A O 1
ATOM 742 N N . PRO A 1 96 ? -7.073 -6.223 -9.174 1.00 93.25 96 PRO A N 1
ATOM 743 C CA . PRO A 1 96 ? -6.654 -7.082 -8.073 1.00 93.25 96 PRO A CA 1
ATOM 744 C C . PRO A 1 96 ? -5.344 -7.806 -8.393 1.00 93.25 96 PRO A C 1
ATOM 746 O O . PRO A 1 96 ? -5.161 -8.295 -9.506 1.00 93.25 96 PRO A O 1
ATOM 749 N N . GLY A 1 97 ? -4.461 -7.909 -7.404 1.00 90.12 97 GLY A N 1
ATOM 750 C CA . GLY A 1 97 ? -3.190 -8.615 -7.530 1.00 90.12 97 GLY A CA 1
ATOM 751 C C . GLY A 1 97 ? -1.992 -7.809 -7.046 1.00 90.12 97 GLY A C 1
ATOM 752 O O . GLY A 1 97 ? -2.118 -6.731 -6.470 1.00 90.12 97 GLY A O 1
ATOM 753 N N . GLU A 1 98 ? -0.815 -8.371 -7.277 1.00 87.62 98 GLU A N 1
ATOM 754 C CA . GLU A 1 98 ? 0.477 -7.792 -6.923 1.00 87.62 98 GLU A CA 1
ATOM 755 C C . GLU A 1 98 ? 1.209 -7.398 -8.201 1.00 87.62 98 GLU A C 1
ATOM 757 O O . GLU A 1 98 ? 1.040 -8.048 -9.232 1.00 87.62 98 GLU A O 1
ATOM 762 N N . SER A 1 99 ? 2.037 -6.355 -8.146 1.00 82.12 99 SER A N 1
ATOM 763 C CA . SER A 1 99 ? 2.969 -6.106 -9.245 1.00 82.12 99 SER A CA 1
ATOM 764 C C . SER A 1 99 ? 4.048 -7.183 -9.222 1.00 82.12 99 SER A C 1
ATOM 766 O O . SER A 1 99 ? 4.742 -7.335 -8.216 1.00 82.12 99 SER A O 1
ATOM 768 N N . THR A 1 100 ? 4.178 -7.932 -10.312 1.00 69.75 100 THR A N 1
ATOM 769 C CA . THR A 1 100 ? 5.228 -8.944 -10.495 1.00 69.75 100 THR A CA 1
ATOM 770 C C . THR A 1 100 ? 6.527 -8.339 -11.002 1.00 69.75 100 THR A C 1
ATOM 772 O O . THR A 1 100 ? 7.598 -8.840 -10.671 1.00 69.75 100 THR A O 1
ATOM 775 N N . ASP A 1 101 ? 6.430 -7.222 -11.722 1.00 69.19 101 ASP A N 1
ATOM 776 C CA . ASP A 1 101 ? 7.545 -6.620 -12.438 1.00 69.19 101 ASP A CA 1
ATOM 777 C C . ASP A 1 101 ? 7.801 -5.190 -11.963 1.00 69.19 101 ASP A C 1
ATOM 779 O O . ASP A 1 101 ? 6.894 -4.456 -11.545 1.00 69.19 101 ASP A O 1
ATOM 783 N N . ALA A 1 102 ? 9.065 -4.781 -12.024 1.00 66.12 102 ALA A N 1
ATOM 784 C CA . ALA A 1 102 ? 9.424 -3.380 -11.905 1.00 66.12 102 ALA A CA 1
ATOM 785 C C . ALA A 1 102 ? 9.153 -2.734 -13.264 1.00 66.12 102 ALA A C 1
ATOM 787 O O . ALA A 1 102 ? 9.829 -3.078 -14.214 1.00 66.12 102 ALA A O 1
ATOM 788 N N . PHE A 1 103 ? 8.203 -1.806 -13.386 1.00 73.31 103 PHE A N 1
ATOM 789 C CA . PHE A 1 103 ? 7.977 -1.059 -14.641 1.00 73.31 103 PHE A CA 1
ATOM 790 C C . PHE A 1 103 ? 8.663 0.316 -14.653 1.00 73.31 103 PHE A C 1
ATOM 792 O O . PHE A 1 103 ? 8.589 1.050 -15.633 1.00 73.31 103 PHE A O 1
ATOM 799 N N . GLY A 1 104 ? 9.359 0.676 -13.567 1.00 66.75 104 GLY A N 1
ATOM 800 C CA . GLY A 1 104 ? 10.035 1.971 -13.447 1.00 66.75 104 GLY A CA 1
ATOM 801 C C . GLY A 1 104 ? 11.170 2.176 -14.456 1.00 66.75 104 GLY A C 1
ATOM 802 O O . GLY A 1 104 ? 11.408 3.303 -14.877 1.00 66.75 104 GLY A O 1
ATOM 803 N N . TRP A 1 105 ? 11.839 1.101 -14.885 1.00 68.19 105 TRP A N 1
ATOM 804 C CA . TRP A 1 105 ? 12.884 1.172 -15.914 1.00 68.19 105 TRP A CA 1
ATOM 805 C C . TRP A 1 105 ? 12.305 1.480 -17.302 1.00 68.19 105 TRP A C 1
ATOM 807 O O . TRP A 1 105 ? 12.894 2.277 -18.023 1.00 68.19 105 TRP A O 1
ATOM 817 N N . ALA A 1 106 ? 11.125 0.939 -17.640 1.00 71.69 106 ALA A N 1
ATOM 818 C CA . ALA A 1 106 ? 10.431 1.266 -18.886 1.00 71.69 106 ALA A CA 1
ATOM 819 C C . ALA A 1 106 ? 10.108 2.769 -18.954 1.00 71.69 106 ALA A C 1
ATOM 821 O O . ALA A 1 106 ? 10.354 3.413 -19.967 1.00 71.69 106 ALA A O 1
ATOM 822 N N . CYS A 1 107 ? 9.662 3.368 -17.843 1.00 69.81 107 CYS A N 1
ATOM 823 C CA . CYS A 1 107 ? 9.448 4.816 -17.764 1.00 69.81 107 CYS A CA 1
ATOM 824 C C . CYS A 1 107 ? 10.734 5.635 -17.962 1.00 69.81 107 CYS A C 1
ATOM 826 O O . CYS A 1 107 ? 10.677 6.707 -18.552 1.00 69.81 107 CYS A O 1
ATOM 828 N N . ALA A 1 108 ? 11.875 5.155 -17.459 1.00 76.25 108 ALA A N 1
ATOM 829 C CA . ALA A 1 108 ? 13.151 5.864 -17.561 1.00 76.25 108 ALA A CA 1
ATOM 830 C C . ALA A 1 108 ? 13.734 5.860 -18.983 1.00 76.25 108 ALA A C 1
ATOM 832 O O . ALA A 1 108 ? 14.502 6.752 -19.319 1.00 76.25 108 ALA A O 1
ATOM 833 N N . LEU A 1 109 ? 13.386 4.860 -19.796 1.00 72.50 109 LEU A N 1
ATOM 834 C CA . LEU A 1 109 ? 13.878 4.712 -21.169 1.00 72.50 109 LEU A CA 1
ATOM 835 C C . LEU A 1 109 ? 13.013 5.440 -22.208 1.00 72.50 109 LEU A C 1
ATOM 837 O O . LEU A 1 109 ? 13.494 5.712 -23.301 1.00 72.50 109 LEU A O 1
ATOM 841 N N . MET A 1 110 ? 11.765 5.779 -21.869 1.00 62.12 110 MET A N 1
ATOM 842 C CA . MET A 1 110 ? 10.853 6.536 -22.741 1.00 62.12 110 MET A CA 1
ATOM 843 C C . MET A 1 110 ? 11.020 8.069 -22.668 1.00 62.12 110 MET A C 1
ATOM 845 O O . MET A 1 110 ? 10.288 8.781 -23.357 1.00 62.12 110 MET A O 1
ATOM 849 N N . GLY A 1 111 ? 11.908 8.590 -21.812 1.00 53.09 111 GLY A N 1
ATOM 850 C CA 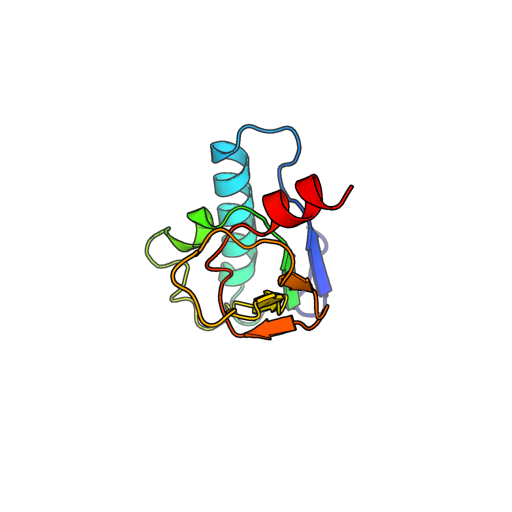. GLY A 1 111 ? 12.158 10.030 -21.628 1.00 53.09 111 GLY A CA 1
ATOM 851 C C . GLY A 1 111 ? 13.471 10.482 -22.243 1.00 53.09 111 GLY A C 1
ATOM 852 O O . GLY A 1 111 ? 13.484 11.600 -22.804 1.00 53.09 111 GLY A O 1
#

InterPro domains:
  IPR000432 DNA mismatch repair protein MutS, C-terminal [PF00488] (2-109)
  IPR000432 DNA mismatch repair protein MutS, C-terminal [PS00486] (7-23)
  IPR027417 P-loop containing nucleoside triphosphate hydrolase [G3DSA:3.40.50.300] (1-111)
  IPR045076 DNA mismatch repair MutS [PTHR11361] (1-110)

Solvent-accessible surface area (backbone atoms only — not comparable to full-atom values): 7154 Å² total; per-residue (Å²): 134,88,79,45,49,88,32,80,45,80,43,68,61,67,47,75,96,53,59,68,69,57,20,45,52,52,50,52,52,52,51,48,60,40,60,73,44,56,91,52,32,40,54,70,51,75,47,73,87,62,66,68,56,65,70,40,87,69,60,73,73,38,92,89,62,83,57,62,25,72,41,68,46,71,58,78,67,99,60,100,55,97,75,65,65,92,38,66,42,80,66,84,37,81,39,81,40,74,75,90,69,84,62,66,63,61,60,65,72,77,110

Secondary structure (DSSP, 8-state):
----TT-EEEEESTTTTS-HHHHHHHHHHHHHHHHTTGGGPPEEEEE-S-GGGGGSTTGGG-TT---EEEEEEE---SSS-TT-GGGEEEEEEEEES---S--HHHHHH--

pLDDT: mean 83.29, std 13.03, range [50.25, 96.06]

Foldseek 3Di:
DPDWQADEAEAEAAPPPHPLVVRLVVVLVVVCVQLVVPSGRHHYDHDYPPCVNVVPPPPVVRPPDWAKDFDWDADDDPDPDPPPLPRIDGPRDIDTDYDPDDCVVSVVVVD

Sequence (111 aa):
RHSTSRSLCLVDEFGKGTNAQDGISMLHACLNHFLGRGDECPIVLACTHFTELLRIPGFKRQPQLALSTMQVMQQKADGDDETNLDDTVFLYRAQPGESTDAFGWACALMG

Mean predicted aligned error: 7.47 Å

Radius of gyration: 17.01 Å; Cα contacts (8 Å, |Δi|>4): 110; chains: 1; bounding box: 32×26×48 Å

Nearest PDB structures (foldseek):
  2hpg-assembly4_D  TM=2.540E-01  e=5.970E+00  Thermotoga maritima